Protein AF-A0A9W6YQK9-F1 (afdb_monomer)

Sequence (78 aa):
MYKNEGRTGKYIDVYQNAYGEGYELKPDSASASGYTTSITATAAPSGWTQPALPDWNVGSTGYGLTVSIPVYTPAVMW

Organism: Ambrosiozyma monospora (NCBI:txid43982)

Solvent-accessible surface area (backbone atoms only — not comparable to full-atom values): 5684 Å² total; per-residue (Å²): 137,85,83,84,82,70,67,81,42,71,46,73,54,76,45,64,72,50,65,40,85,63,89,89,41,44,71,70,54,101,76,70,73,84,53,75,52,72,49,78,41,77,57,52,61,88,92,69,70,86,76,83,76,61,93,83,58,68,61,100,74,59,72,69,91,88,53,87,80,82,87,77,81,77,77,84,90,125

Secondary structure (DSSP, 8-state):
-------SS-EEEEEES-BSSSTTPBPP-TT----EEEEEE-SPPTT--PPPPPTT---TT-STTTSPPP---PPP--

Nearest PDB structures (foldseek):
  6z1p-assembly1_AP  TM=3.273E-01  e=9.369E+00  Tetrahymena thermophila SB210
  3muu-assembly1_A  TM=2.431E-01  e=5.428E+00  Sindbis virus

pLDDT: mean 79.66, std 14.19, range [32.16, 93.81]

Radius of gyration: 18.72 Å; Cα contacts (8 Å, |Δi|>4): 64; chains: 1; bounding box: 38×30×45 Å

Mean predicted aligned error: 9.52 Å

Foldseek 3Di:
DDDPQDQAAKDKDKDWLAEDDDDPHHHDDPPRDTDIDMDIDGHHDPPDDHDDDDPLDDPPVPQDDPHDRDDDDDDDDD

Structure (mmCIF, N/CA/C/O backbone):
data_AF-A0A9W6YQK9-F1
#
_entry.id   AF-A0A9W6YQK9-F1
#
loop_
_atom_site.group_PDB
_atom_site.id
_atom_site.type_symbol
_atom_site.label_atom_id
_atom_site.label_alt_id
_atom_site.label_comp_id
_atom_site.label_asym_id
_atom_site.label_entity_id
_atom_site.label_seq_id
_atom_site.pdbx_PDB_ins_code
_atom_site.Cartn_x
_atom_site.Cartn_y
_atom_site.Cartn_z
_atom_site.occupancy
_atom_site.B_iso_or_equiv
_atom_site.auth_seq_id
_atom_site.auth_comp_id
_atom_site.auth_asym_id
_atom_site.auth_atom_id
_atom_site.pdbx_PDB_model_num
ATOM 1 N N . MET A 1 1 ? 8.012 -1.904 2.638 1.00 33.31 1 MET A N 1
ATOM 2 C CA . MET A 1 1 ? 6.819 -2.515 3.264 1.00 33.31 1 MET A CA 1
ATOM 3 C C . MET A 1 1 ? 5.630 -1.638 2.886 1.00 33.31 1 MET A C 1
ATOM 5 O O . MET A 1 1 ? 5.469 -0.572 3.462 1.00 33.31 1 MET A O 1
ATOM 9 N N . TYR A 1 2 ? 4.901 -1.986 1.824 1.00 32.16 2 TYR A N 1
ATOM 10 C CA . TYR A 1 2 ? 3.785 -1.173 1.329 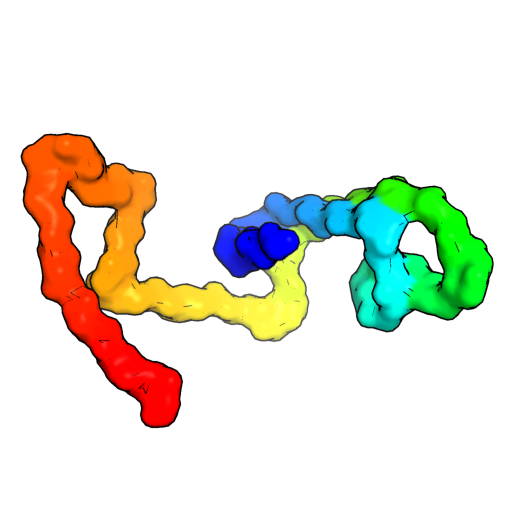1.00 32.16 2 TYR A CA 1
ATOM 11 C C . TYR A 1 2 ? 2.515 -1.590 2.075 1.00 32.16 2 TYR A C 1
ATOM 13 O O . TYR A 1 2 ? 2.080 -2.734 1.960 1.00 32.16 2 TYR A O 1
ATOM 21 N N . LYS A 1 3 ? 1.953 -0.686 2.885 1.00 34.62 3 LYS A N 1
ATOM 22 C CA . LYS A 1 3 ? 0.642 -0.889 3.511 1.00 34.62 3 LYS A CA 1
ATOM 23 C C . LYS A 1 3 ? -0.432 -0.672 2.444 1.00 34.62 3 LYS A C 1
ATOM 25 O O . LYS A 1 3 ? -0.727 0.461 2.086 1.00 34.62 3 LYS A O 1
ATOM 30 N N . ASN A 1 4 ? -0.980 -1.761 1.911 1.00 40.91 4 ASN A N 1
ATOM 31 C CA . ASN A 1 4 ? -2.107 -1.756 0.972 1.00 40.91 4 ASN A CA 1
ATOM 32 C C . ASN A 1 4 ? -3.447 -1.683 1.729 1.00 40.91 4 ASN A C 1
ATOM 34 O O . ASN A 1 4 ? -4.312 -2.539 1.557 1.00 40.91 4 ASN A O 1
ATOM 38 N N . GLU A 1 5 ? -3.627 -0.689 2.594 1.00 4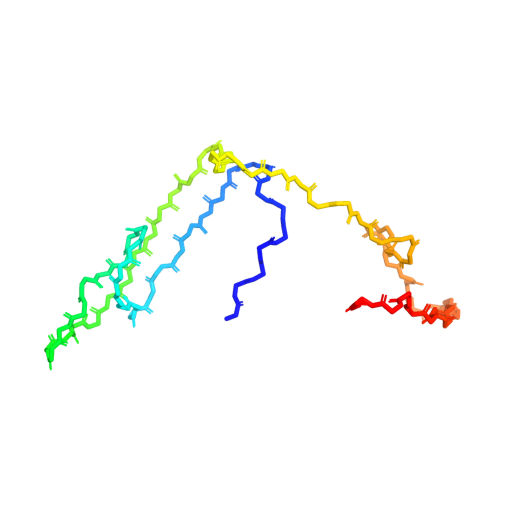5.38 5 GLU A N 1
ATOM 39 C CA . GLU A 1 5 ? -4.904 -0.490 3.285 1.00 45.38 5 GLU A CA 1
ATOM 40 C C . GLU A 1 5 ? -5.773 0.474 2.465 1.00 45.38 5 GLU A C 1
ATOM 42 O O . GLU A 1 5 ? -5.594 1.686 2.512 1.00 45.38 5 GLU A O 1
ATOM 47 N N . GLY A 1 6 ? -6.695 -0.085 1.668 1.00 50.00 6 GLY A N 1
ATOM 48 C CA . GLY A 1 6 ? -7.817 0.660 1.076 1.00 50.00 6 GLY A CA 1
ATOM 49 C C . GLY A 1 6 ? -7.635 1.163 -0.361 1.00 50.00 6 GLY A C 1
ATOM 50 O O . GLY A 1 6 ? -7.682 2.365 -0.606 1.00 50.00 6 GLY A O 1
ATOM 51 N N . ARG A 1 7 ? -7.532 0.264 -1.352 1.00 58.41 7 ARG A N 1
ATOM 52 C CA . ARG A 1 7 ? -7.559 0.630 -2.789 1.00 58.41 7 ARG A CA 1
ATOM 53 C C . ARG A 1 7 ? -8.965 0.991 -3.306 1.00 58.41 7 ARG A C 1
ATOM 55 O O . ARG A 1 7 ? -9.326 0.642 -4.423 1.00 58.41 7 ARG A O 1
ATOM 62 N N . THR A 1 8 ? -9.762 1.712 -2.524 1.00 58.38 8 THR A N 1
ATOM 63 C CA . THR A 1 8 ? -11.000 2.362 -2.982 1.00 58.38 8 THR A CA 1
ATOM 64 C C . THR A 1 8 ? -10.735 3.847 -3.192 1.00 58.38 8 THR A C 1
ATOM 66 O O . THR A 1 8 ? -11.064 4.671 -2.345 1.00 58.38 8 THR A O 1
ATOM 69 N N . GLY A 1 9 ? -10.079 4.203 -4.296 1.00 66.06 9 GLY A N 1
ATOM 70 C CA . GLY A 1 9 ? -9.800 5.600 -4.633 1.00 66.06 9 GLY A CA 1
ATOM 71 C C . GLY A 1 9 ? -8.595 5.769 -5.549 1.00 66.06 9 GLY A C 1
ATOM 72 O O . GLY A 1 9 ? -7.998 4.792 -5.994 1.00 66.06 9 GLY A O 1
ATOM 73 N N . LYS A 1 10 ? -8.234 7.025 -5.829 1.00 80.31 10 LYS A N 1
ATOM 74 C CA . LYS A 1 10 ? -6.997 7.358 -6.541 1.00 80.31 10 LYS A CA 1
ATOM 75 C C . LYS A 1 10 ? -5.799 6.994 -5.662 1.00 80.31 10 LYS A C 1
ATOM 77 O O . LYS A 1 10 ? -5.702 7.498 -4.545 1.00 80.31 10 LYS A O 1
ATOM 82 N N . TYR A 1 11 ? -4.882 6.176 -6.166 1.00 82.75 11 TYR A N 1
ATOM 83 C CA . TYR A 1 11 ? -3.653 5.802 -5.463 1.00 82.75 11 TYR A CA 1
ATOM 84 C C . TYR A 1 11 ? -2.425 5.982 -6.354 1.00 82.75 11 TYR A C 1
ATOM 86 O O . TYR A 1 11 ? -2.534 6.141 -7.572 1.00 82.75 11 TYR A O 1
ATOM 94 N N . ILE A 1 12 ? -1.251 6.017 -5.724 1.00 89.25 12 ILE A N 1
ATOM 95 C CA . ILE A 1 12 ? 0.032 6.141 -6.409 1.00 89.25 12 ILE A CA 1
ATOM 96 C C . ILE A 1 12 ? 0.861 4.912 -6.066 1.00 89.25 12 ILE A C 1
ATOM 98 O O . ILE A 1 12 ? 1.166 4.691 -4.894 1.00 89.25 12 ILE A O 1
ATOM 102 N N . ASP A 1 13 ? 1.257 4.161 -7.086 1.00 89.00 13 ASP A N 1
ATOM 103 C CA . ASP A 1 13 ? 2.280 3.134 -6.931 1.00 89.00 13 ASP A CA 1
ATOM 104 C C . ASP A 1 13 ? 3.640 3.762 -7.226 1.00 89.00 13 ASP A C 1
ATOM 106 O O . ASP A 1 13 ? 3.812 4.464 -8.225 1.00 89.00 13 ASP A O 1
ATOM 110 N N . VAL A 1 14 ? 4.598 3.546 -6.326 1.00 92.25 14 VAL A N 1
ATOM 111 C CA . VAL A 1 14 ? 5.951 4.106 -6.415 1.00 92.25 14 VAL A CA 1
ATOM 112 C C . VAL A 1 14 ? 6.952 2.968 -6.472 1.00 92.25 14 VAL A C 1
ATO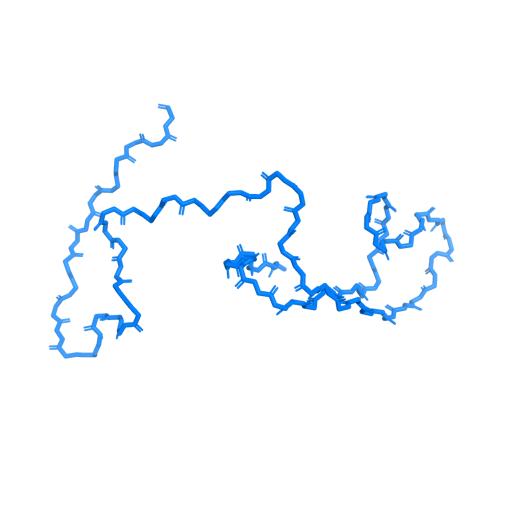M 114 O O . VAL A 1 14 ? 7.013 2.144 -5.556 1.00 92.25 14 VAL A O 1
ATOM 117 N N . TYR A 1 15 ? 7.784 2.983 -7.506 1.00 90.50 15 TYR A N 1
ATOM 118 C CA . TYR A 1 15 ? 8.820 1.989 -7.747 1.00 90.50 15 TYR A CA 1
ATOM 119 C C . TYR A 1 15 ? 10.178 2.666 -7.629 1.00 90.50 15 TYR A C 1
ATOM 121 O O . TYR A 1 15 ? 10.445 3.670 -8.292 1.00 90.50 15 TYR A O 1
ATOM 129 N N . GLN A 1 16 ? 11.022 2.126 -6.757 1.00 93.75 16 GLN A N 1
ATOM 130 C CA . GLN A 1 16 ? 12.373 2.620 -6.516 1.00 93.75 16 GLN A CA 1
ATOM 131 C C . GLN A 1 16 ? 13.322 1.438 -6.510 1.00 93.75 16 GLN A C 1
ATOM 133 O O . GLN A 1 16 ? 13.226 0.590 -5.625 1.00 93.75 16 GLN A O 1
ATOM 138 N N . ASN A 1 17 ? 14.213 1.382 -7.502 1.00 92.56 17 ASN A N 1
ATOM 139 C CA . ASN A 1 17 ? 15.214 0.319 -7.643 1.00 92.56 17 ASN A CA 1
ATOM 140 C C . ASN A 1 17 ? 14.634 -1.099 -7.458 1.00 92.56 17 ASN A C 1
ATOM 142 O O . ASN A 1 17 ? 15.281 -1.965 -6.872 1.00 92.56 17 ASN A O 1
ATOM 146 N N . ALA A 1 18 ? 13.397 -1.317 -7.908 1.00 89.88 18 ALA A N 1
ATOM 147 C CA . ALA A 1 18 ? 12.696 -2.588 -7.786 1.00 89.88 18 ALA A CA 1
ATOM 148 C C . ALA A 1 18 ? 12.705 -3.303 -9.141 1.00 89.88 18 ALA A C 1
ATOM 150 O O . ALA A 1 18 ? 12.428 -2.675 -10.162 1.00 89.88 18 ALA A O 1
ATOM 151 N N . TYR A 1 19 ? 13.023 -4.591 -9.173 1.00 92.19 19 TYR A N 1
ATOM 152 C CA . TYR A 1 19 ? 13.165 -5.325 -10.429 1.00 92.19 19 TYR A CA 1
ATOM 153 C C . TYR A 1 19 ? 12.399 -6.640 -10.380 1.00 92.19 19 TYR A C 1
ATOM 155 O O . TYR A 1 19 ? 12.264 -7.236 -9.311 1.00 92.19 19 TYR A O 1
ATOM 163 N N . GLY A 1 20 ? 11.870 -7.061 -11.525 1.00 91.62 20 GLY A N 1
ATOM 164 C CA . GLY A 1 20 ? 11.068 -8.271 -11.653 1.00 91.62 20 GLY A CA 1
ATOM 165 C C . GLY A 1 20 ? 9.957 -8.123 -12.684 1.00 91.62 20 GLY A C 1
ATOM 166 O O . GLY A 1 20 ? 10.011 -7.258 -13.556 1.00 91.62 20 GLY A O 1
ATOM 167 N N . GLU A 1 21 ? 8.945 -8.978 -12.567 1.00 90.00 21 GLU A N 1
ATOM 168 C CA . GLU A 1 21 ? 7.772 -8.979 -13.438 1.00 90.00 21 GLU A CA 1
ATOM 169 C C . GLU A 1 21 ? 6.535 -8.447 -12.710 1.00 90.00 21 GLU A C 1
ATOM 171 O O . GLU A 1 21 ? 6.320 -8.712 -11.525 1.00 90.00 21 GLU A O 1
ATOM 176 N N . GLY A 1 22 ? 5.688 -7.734 -13.452 1.00 87.00 22 GLY A N 1
ATOM 177 C CA . GLY A 1 22 ? 4.405 -7.230 -12.973 1.00 87.00 22 GLY A CA 1
ATOM 178 C C . GLY A 1 22 ? 4.411 -5.736 -12.659 1.00 87.00 22 GLY A C 1
ATOM 179 O O . GLY A 1 22 ? 5.388 -5.172 -12.166 1.00 87.00 22 GLY A O 1
ATOM 180 N N . TYR A 1 23 ? 3.266 -5.104 -12.926 1.00 87.38 23 TYR A N 1
ATOM 181 C CA . TYR A 1 23 ? 3.097 -3.652 -12.863 1.00 87.38 23 TYR A CA 1
ATOM 182 C C . TYR A 1 23 ? 4.228 -2.918 -13.612 1.00 87.38 23 TYR A C 1
ATOM 184 O O . TYR A 1 23 ? 4.608 -3.356 -14.692 1.00 87.38 23 TYR A O 1
ATOM 192 N N . GLU A 1 24 ? 4.773 -1.838 -13.043 1.00 87.31 24 GLU A N 1
ATOM 193 C CA . GLU A 1 24 ? 5.862 -1.052 -13.643 1.00 87.31 24 GLU A CA 1
ATOM 194 C C . GLU A 1 24 ? 7.244 -1.373 -13.061 1.00 87.31 24 GLU A C 1
ATOM 196 O O . GLU A 1 24 ? 8.128 -0.512 -12.989 1.00 87.31 24 GLU A O 1
ATOM 201 N N . LEU A 1 25 ? 7.445 -2.615 -12.614 1.00 90.88 25 LEU A N 1
ATOM 202 C CA . LEU A 1 25 ? 8.781 -3.084 -12.272 1.00 90.88 25 LEU A CA 1
ATOM 203 C C . LEU A 1 25 ? 9.651 -3.103 -13.530 1.00 90.88 25 LEU A C 1
ATOM 205 O O . LEU A 1 25 ? 9.242 -3.579 -14.590 1.00 90.88 25 LEU A O 1
ATOM 209 N N . LYS A 1 26 ? 10.881 -2.598 -13.412 1.00 89.06 26 LYS A N 1
ATOM 210 C CA . LYS A 1 26 ? 11.869 -2.794 -14.473 1.00 89.06 26 LYS A CA 1
ATOM 211 C C . LYS A 1 26 ? 12.275 -4.271 -14.531 1.00 89.06 26 LYS A C 1
ATOM 213 O O . LYS A 1 26 ? 12.371 -4.903 -13.478 1.00 89.06 26 LYS A O 1
ATOM 218 N N . PRO A 1 27 ? 12.572 -4.812 -15.723 1.00 89.44 27 PRO A N 1
ATOM 219 C CA . PRO A 1 27 ? 13.058 -6.179 -15.835 1.00 89.44 27 PRO A CA 1
ATOM 220 C C . PRO A 1 27 ? 14.349 -6.351 -15.033 1.00 89.44 27 PRO A C 1
ATOM 222 O O . PRO A 1 27 ? 15.192 -5.447 -14.984 1.00 89.44 27 PRO A O 1
ATOM 225 N N . ASP A 1 28 ? 14.489 -7.518 -14.409 1.00 86.75 28 ASP A N 1
ATOM 226 C CA . ASP A 1 28 ? 15.719 -7.874 -13.714 1.00 86.75 28 ASP A CA 1
ATOM 227 C C . ASP A 1 28 ? 16.861 -8.046 -14.722 1.00 86.75 28 ASP A C 1
ATOM 229 O O . ASP A 1 28 ? 16.696 -8.614 -15.804 1.00 86.75 28 ASP A O 1
ATOM 233 N N . SER A 1 29 ? 18.024 -7.494 -14.392 1.00 80.56 29 SER A N 1
ATOM 234 C CA . SER A 1 29 ? 19.218 -7.597 -15.220 1.00 80.56 29 SER A CA 1
ATOM 235 C C . SER A 1 29 ? 20.470 -7.492 -14.360 1.00 80.56 29 SER A C 1
ATOM 237 O O . SER A 1 29 ? 20.523 -6.732 -13.394 1.00 80.56 29 SER A O 1
ATOM 239 N N . ALA A 1 30 ? 21.534 -8.189 -14.763 1.00 71.00 30 ALA A N 1
ATOM 240 C CA . ALA A 1 30 ? 22.828 -8.148 -14.074 1.00 71.00 30 ALA A CA 1
ATOM 241 C C . ALA A 1 30 ? 23.465 -6.738 -14.026 1.00 71.00 30 ALA A C 1
ATOM 243 O O . ALA A 1 30 ? 24.459 -6.526 -13.336 1.00 71.00 30 ALA A O 1
ATOM 244 N N . SER A 1 31 ? 22.916 -5.769 -14.767 1.00 76.25 31 SER A N 1
ATOM 245 C CA . SER A 1 31 ? 23.371 -4.374 -14.836 1.00 76.25 31 SER A CA 1
ATOM 246 C C . SER A 1 31 ? 22.216 -3.398 -14.605 1.00 76.25 31 SER A C 1
ATOM 248 O O . SER A 1 31 ? 22.066 -2.397 -15.304 1.00 76.25 31 SER A O 1
ATOM 250 N N . ALA A 1 32 ? 21.374 -3.708 -13.624 1.00 80.12 32 ALA A N 1
ATOM 251 C CA . ALA A 1 32 ? 20.227 -2.902 -13.257 1.00 80.12 32 ALA A CA 1
ATOM 252 C C . ALA A 1 32 ? 20.640 -1.497 -12.761 1.00 80.12 32 ALA A C 1
ATOM 254 O O . ALA A 1 32 ? 21.271 -1.337 -11.715 1.00 80.12 32 ALA A O 1
ATOM 255 N N . SER A 1 33 ? 20.283 -0.459 -13.523 1.00 86.50 33 SER A N 1
ATOM 256 C CA . SER A 1 33 ? 20.555 0.944 -13.185 1.00 86.50 33 SER A CA 1
ATOM 257 C C . SER A 1 33 ? 19.483 1.523 -12.265 1.00 86.50 33 SER A C 1
ATOM 259 O O . SER A 1 33 ? 18.292 1.349 -12.539 1.00 86.50 33 SER A O 1
ATOM 261 N N . GLY A 1 34 ? 19.891 2.316 -11.272 1.00 91.31 34 GLY A N 1
ATOM 262 C CA . GLY A 1 34 ? 18.961 2.960 -10.348 1.00 91.31 34 GLY A CA 1
ATOM 263 C C . GLY A 1 34 ? 17.875 3.789 -11.046 1.00 91.31 34 GLY A C 1
ATOM 264 O O . GLY A 1 34 ? 18.109 4.413 -12.083 1.00 91.31 34 GLY A O 1
ATOM 265 N N . TYR A 1 35 ? 16.665 3.767 -10.494 1.00 90.38 35 TYR A N 1
ATOM 266 C CA . TYR A 1 35 ? 15.517 4.477 -11.042 1.00 90.38 35 TYR A CA 1
ATOM 267 C C . TYR A 1 35 ? 14.455 4.762 -9.980 1.00 90.38 35 TYR A C 1
ATOM 269 O O . TYR A 1 35 ? 14.317 4.028 -9.000 1.00 90.38 35 TYR A O 1
ATOM 277 N N . THR A 1 36 ? 13.655 5.789 -10.259 1.00 93.81 36 THR A N 1
ATOM 278 C CA . THR A 1 36 ? 12.421 6.101 -9.540 1.00 93.81 36 THR A CA 1
ATOM 279 C C . THR A 1 36 ? 11.335 6.395 -10.564 1.00 93.81 36 THR A C 1
ATOM 281 O O . THR A 1 36 ? 11.551 7.190 -11.476 1.00 93.81 36 THR A O 1
ATOM 284 N N . THR A 1 37 ? 10.173 5.766 -10.420 1.00 91.62 37 THR A N 1
ATOM 285 C CA . THR A 1 37 ? 8.977 6.080 -11.214 1.00 91.62 37 THR A CA 1
ATOM 286 C C . THR A 1 37 ? 7.723 5.941 -10.359 1.00 91.62 37 THR A C 1
ATOM 288 O O . THR A 1 37 ? 7.740 5.292 -9.308 1.00 91.62 37 THR A O 1
ATOM 291 N N . SER A 1 38 ? 6.634 6.559 -10.801 1.00 91.50 38 SER A N 1
ATOM 292 C CA . SER A 1 38 ? 5.328 6.396 -10.184 1.00 91.50 38 SER A CA 1
ATOM 293 C C . SER A 1 38 ? 4.218 6.359 -11.223 1.00 91.50 38 SER A C 1
ATOM 295 O O . SER A 1 38 ? 4.292 7.016 -12.261 1.00 91.50 38 SER A O 1
ATOM 297 N N . ILE A 1 39 ? 3.168 5.603 -10.915 1.00 88.81 39 ILE A N 1
ATOM 298 C CA . ILE A 1 39 ? 1.919 5.620 -11.672 1.00 88.81 39 ILE A CA 1
ATOM 299 C C . ILE A 1 39 ? 0.794 6.088 -10.778 1.00 88.81 39 ILE A C 1
ATOM 301 O O . ILE A 1 39 ? 0.746 5.793 -9.587 1.00 88.81 39 ILE A O 1
ATOM 305 N N . THR A 1 40 ? -0.125 6.831 -11.376 1.00 88.81 40 THR A N 1
ATOM 306 C CA . THR A 1 40 ? -1.367 7.218 -10.725 1.00 88.81 40 THR A CA 1
ATOM 307 C C . THR A 1 40 ? -2.469 6.298 -11.216 1.00 88.81 40 THR A C 1
ATOM 309 O O . THR A 1 40 ? -2.864 6.375 -12.377 1.00 88.81 40 THR A O 1
ATOM 312 N N . ALA A 1 41 ? -2.995 5.466 -10.328 1.00 86.25 41 ALA A N 1
ATOM 313 C CA . ALA A 1 41 ? -4.207 4.711 -10.583 1.00 86.25 41 ALA A CA 1
ATOM 314 C C . ALA A 1 41 ? -5.419 5.529 -10.132 1.00 86.25 41 ALA A C 1
ATOM 316 O O . ALA A 1 41 ? -5.410 6.147 -9.067 1.00 86.25 41 ALA A O 1
ATOM 317 N N . THR A 1 42 ? -6.466 5.558 -10.950 1.00 85.75 42 THR A N 1
ATOM 318 C CA . THR A 1 42 ? -7.686 6.344 -10.700 1.00 85.75 42 THR A CA 1
ATOM 319 C C . THR A 1 42 ? -8.880 5.491 -10.279 1.00 85.75 42 THR A C 1
ATOM 321 O O . THR A 1 42 ? -9.913 6.040 -9.903 1.00 85.75 42 THR A O 1
ATOM 324 N N . ALA A 1 43 ? -8.739 4.166 -10.309 1.00 82.94 43 ALA A N 1
ATOM 325 C CA . ALA A 1 43 ? -9.761 3.201 -9.929 1.00 82.94 43 ALA A CA 1
ATOM 326 C C . ALA A 1 43 ? -9.130 2.009 -9.199 1.00 82.94 43 ALA A C 1
ATOM 328 O O . ALA A 1 43 ? -7.928 1.769 -9.319 1.00 82.94 43 ALA A O 1
ATOM 329 N N . ALA A 1 44 ? -9.952 1.261 -8.461 1.00 82.75 44 ALA A N 1
ATOM 330 C CA . ALA A 1 44 ? -9.531 0.022 -7.814 1.00 82.75 44 ALA A CA 1
ATOM 331 C C . ALA A 1 44 ? -9.026 -1.005 -8.853 1.00 82.75 44 ALA A C 1
ATOM 333 O O . ALA A 1 44 ? -9.572 -1.061 -9.961 1.00 82.75 44 ALA A O 1
ATOM 334 N N . PRO A 1 45 ? -8.029 -1.847 -8.514 1.00 83.25 45 PRO A N 1
ATOM 335 C CA . PRO A 1 45 ? -7.618 -2.946 -9.37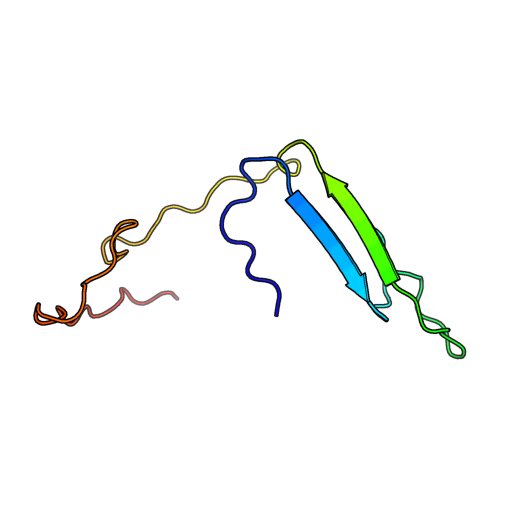8 1.00 83.25 45 PRO A CA 1
ATOM 336 C C . PRO A 1 45 ? -8.780 -3.893 -9.680 1.00 83.25 45 PRO A C 1
ATOM 338 O O . PRO A 1 45 ? -9.630 -4.147 -8.825 1.00 83.25 45 PRO A O 1
ATOM 341 N N . SER A 1 46 ? -8.774 -4.478 -10.877 1.00 85.94 46 SER A N 1
ATOM 342 C CA . SER 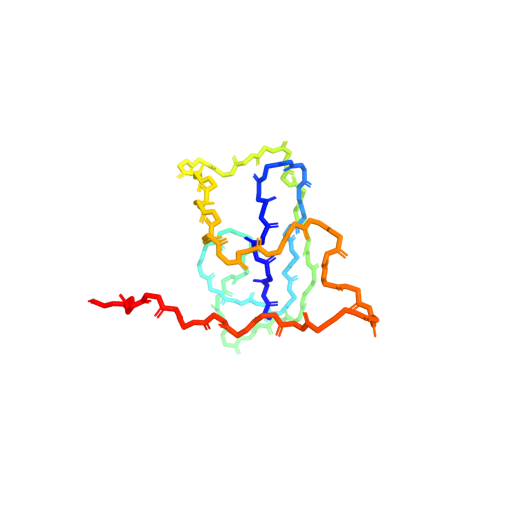A 1 46 ? -9.737 -5.524 -11.227 1.00 85.94 46 SER A CA 1
ATOM 343 C C . SER A 1 46 ? -9.664 -6.689 -10.232 1.00 85.94 46 SER A C 1
ATOM 345 O O . SER A 1 46 ? -8.574 -7.118 -9.851 1.00 85.94 46 SER A O 1
ATOM 347 N N . GLY A 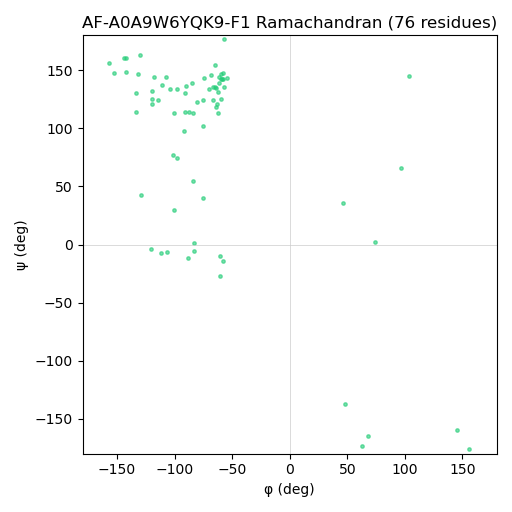1 47 ? -10.825 -7.180 -9.795 1.00 86.12 47 GLY A N 1
ATOM 348 C CA . GLY A 1 47 ? -10.936 -8.277 -8.826 1.00 86.12 47 GLY A CA 1
ATOM 349 C C . GLY A 1 47 ? -10.603 -7.903 -7.379 1.00 86.12 47 GLY A C 1
ATOM 350 O O . GLY A 1 47 ? -10.640 -8.771 -6.509 1.00 86.12 47 GLY A O 1
ATOM 351 N N . TRP A 1 48 ? -10.291 -6.637 -7.091 1.00 83.44 48 TRP A N 1
ATOM 352 C CA . TRP A 1 48 ? -10.097 -6.193 -5.718 1.00 83.44 48 TRP A CA 1
ATOM 353 C C . TRP A 1 48 ? -11.445 -6.054 -5.003 1.00 83.44 48 TRP A C 1
ATOM 355 O O . TRP A 1 48 ? -12.315 -5.294 -5.427 1.00 83.44 48 TRP A O 1
ATOM 365 N N . THR A 1 49 ? -11.574 -6.750 -3.876 1.00 84.38 49 THR A N 1
ATOM 366 C CA . THR A 1 49 ? -12.671 -6.588 -2.920 1.00 84.38 49 THR A CA 1
ATOM 367 C C . THR A 1 49 ? -12.069 -6.180 -1.587 1.00 84.38 49 THR A C 1
ATOM 369 O O . THR A 1 49 ? -11.098 -6.790 -1.134 1.00 84.38 49 THR A O 1
ATOM 372 N N . GLN A 1 50 ? -12.632 -5.151 -0.954 1.00 81.44 50 GLN A N 1
ATOM 373 C CA . GLN A 1 50 ? -12.187 -4.725 0.367 1.00 81.44 50 GLN A CA 1
ATOM 374 C C . GLN A 1 50 ? -12.356 -5.879 1.371 1.00 81.44 50 GLN A C 1
ATOM 376 O O . GLN A 1 50 ? -13.468 -6.398 1.499 1.00 81.44 50 GLN A O 1
ATOM 381 N N . PRO A 1 51 ? -11.296 -6.284 2.095 1.00 82.31 51 PRO A N 1
ATOM 382 C CA . PRO A 1 51 ? -11.431 -7.265 3.161 1.00 82.31 51 PRO A CA 1
ATOM 383 C C . PRO A 1 51 ? -12.357 -6.749 4.264 1.00 82.31 51 PRO A C 1
ATOM 385 O O . PRO A 1 51 ? -12.334 -5.559 4.592 1.00 82.31 51 PRO A O 1
ATOM 388 N N . ALA A 1 52 ? -13.140 -7.649 4.861 1.00 82.06 52 ALA A N 1
ATOM 389 C CA . ALA A 1 52 ? -13.877 -7.327 6.074 1.00 82.06 52 ALA A CA 1
ATOM 390 C C . ALA A 1 52 ? -12.890 -6.969 7.195 1.00 82.06 52 ALA A C 1
ATOM 392 O O . ALA A 1 52 ? -11.843 -7.603 7.347 1.00 82.06 52 ALA A O 1
ATOM 393 N N . LEU A 1 53 ? -13.224 -5.938 7.967 1.00 80.31 53 LEU A N 1
ATOM 394 C CA . LEU A 1 53 ? -12.459 -5.581 9.153 1.00 80.31 53 LEU A CA 1
ATOM 395 C C . LEU A 1 53 ? -12.760 -6.602 10.259 1.00 80.31 53 LEU A C 1
ATOM 397 O O . LEU A 1 53 ? -13.904 -7.047 10.364 1.00 80.31 53 LEU A O 1
ATOM 401 N N . P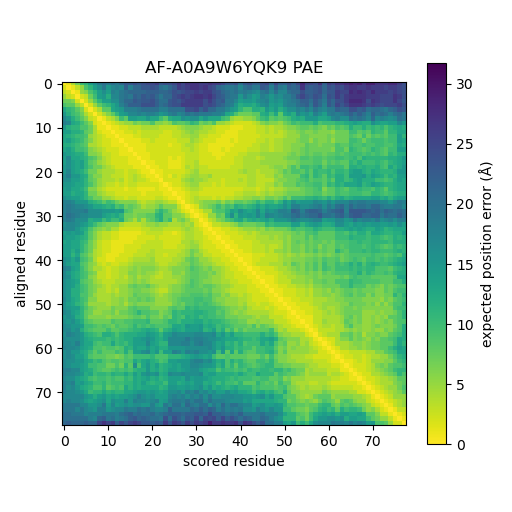RO A 1 54 ? -11.769 -6.982 11.081 1.00 76.50 54 PRO A N 1
ATOM 402 C CA . PRO A 1 54 ? -12.036 -7.832 12.231 1.00 76.50 54 PRO A CA 1
ATOM 403 C C . PRO A 1 54 ? -12.937 -7.111 13.242 1.00 76.50 54 PRO A C 1
ATOM 405 O O . PRO A 1 54 ? -12.893 -5.887 13.346 1.00 76.50 54 PRO A O 1
ATOM 408 N N . ASP A 1 55 ? -13.687 -7.863 14.051 1.00 76.19 55 ASP A N 1
ATOM 409 C CA . ASP A 1 55 ? -14.589 -7.290 15.069 1.00 76.19 55 ASP A CA 1
ATOM 410 C C . ASP A 1 55 ? -13.856 -6.434 16.116 1.00 76.19 55 ASP A C 1
ATOM 412 O O . ASP A 1 55 ? -14.420 -5.505 16.688 1.00 76.19 55 ASP A O 1
ATOM 416 N N . TRP A 1 56 ? -12.575 -6.725 16.356 1.00 75.81 56 TRP A N 1
ATOM 417 C CA . TRP A 1 56 ? -11.712 -5.952 17.252 1.00 75.81 56 TRP A CA 1
ATOM 418 C C . TRP A 1 56 ? -11.089 -4.719 16.584 1.00 75.81 56 TRP A C 1
ATOM 420 O O . TRP A 1 56 ? -10.301 -4.012 17.218 1.00 75.81 56 TRP A O 1
ATOM 430 N N . ASN A 1 57 ? -11.396 -4.458 15.310 1.00 80.56 57 ASN A N 1
ATOM 431 C CA . ASN A 1 57 ? -10.878 -3.293 14.620 1.00 80.56 57 ASN A CA 1
ATOM 432 C C . ASN A 1 57 ? -11.386 -2.020 15.291 1.00 80.56 57 ASN A C 1
ATOM 434 O O . ASN A 1 57 ? -12.584 -1.741 15.347 1.00 80.56 57 ASN A O 1
ATOM 438 N N . VAL A 1 58 ? -10.445 -1.210 15.755 1.00 79.94 58 VAL A N 1
ATOM 439 C CA . VAL A 1 58 ? -10.763 0.106 16.292 1.00 79.94 58 VAL A CA 1
ATOM 440 C C . VAL A 1 58 ? -11.201 0.986 15.134 1.00 79.94 58 VAL A C 1
ATOM 442 O O . VAL A 1 58 ? -10.560 1.003 14.082 1.00 79.94 58 VAL A O 1
ATOM 445 N N . GLY A 1 59 ? -12.297 1.719 15.316 1.00 77.19 59 GLY A N 1
ATOM 446 C CA . GLY A 1 59 ? -12.717 2.731 14.352 1.00 77.19 59 GLY A CA 1
ATOM 447 C C . GLY A 1 59 ? -11.626 3.781 14.099 1.00 77.19 59 GLY A C 1
ATOM 448 O O . GLY A 1 59 ? -10.576 3.808 14.744 1.00 77.19 59 GLY A O 1
ATOM 449 N N . SER A 1 60 ? -11.899 4.708 13.183 1.00 78.88 60 SER A N 1
ATOM 450 C CA . SER A 1 60 ? -10.946 5.734 12.726 1.00 78.88 60 SER A CA 1
ATOM 451 C C . SER A 1 60 ? -10.376 6.645 13.824 1.00 78.88 60 SER A C 1
ATOM 453 O O . SER A 1 60 ? -9.398 7.348 13.588 1.00 78.88 60 SER A O 1
ATOM 455 N N . THR A 1 61 ? -10.965 6.645 15.019 1.00 80.31 61 THR A N 1
ATOM 456 C CA . THR A 1 61 ? -10.548 7.465 16.162 1.00 80.31 61 THR A CA 1
ATOM 457 C C . THR A 1 61 ? -9.483 6.809 17.044 1.00 80.31 61 THR A C 1
ATOM 459 O O . THR A 1 61 ? -8.913 7.483 17.900 1.00 80.31 61 THR A O 1
ATOM 462 N N . GLY A 1 62 ? -9.203 5.512 16.868 1.00 84.06 62 GLY A N 1
ATOM 463 C CA . GLY A 1 62 ? -8.334 4.768 17.784 1.00 84.06 62 GLY A CA 1
ATOM 464 C C . GLY A 1 62 ? -8.894 4.695 19.218 1.00 84.06 62 GLY A C 1
ATOM 465 O O . GLY A 1 62 ? -10.019 5.117 19.486 1.00 84.06 62 GLY A O 1
ATOM 466 N N . TYR A 1 63 ? -8.104 4.154 20.153 1.00 85.19 63 TYR A N 1
ATOM 467 C CA . TYR A 1 63 ? -8.468 4.068 21.581 1.00 85.19 63 TYR A CA 1
ATOM 468 C C . TYR A 1 63 ? -8.177 5.354 22.376 1.00 85.19 63 TYR A C 1
ATOM 470 O O . TYR A 1 63 ? -8.521 5.457 23.553 1.00 85.19 63 TYR A O 1
ATOM 478 N N . GLY A 1 64 ? -7.545 6.349 21.748 1.00 86.12 64 GLY A N 1
ATOM 479 C CA . GLY A 1 64 ? -7.068 7.544 22.439 1.00 86.12 64 GLY A CA 1
ATOM 480 C C . GLY A 1 64 ? -5.918 7.249 23.410 1.00 86.12 64 GLY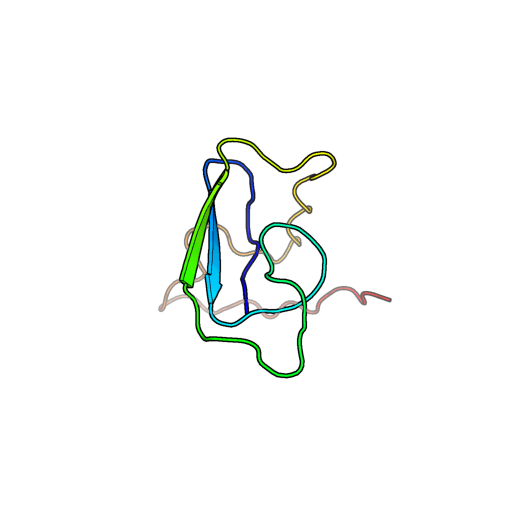 A C 1
ATOM 481 O O . GLY A 1 64 ? -5.270 6.208 23.338 1.00 86.12 64 GLY A O 1
ATOM 482 N N . LEU A 1 65 ? -5.639 8.207 24.298 1.00 90.31 65 LEU A N 1
ATOM 483 C CA . LEU A 1 65 ? -4.505 8.153 25.236 1.00 90.31 65 LEU A CA 1
ATOM 484 C C . LEU A 1 65 ? -4.930 7.991 26.704 1.00 90.31 65 LEU A C 1
ATOM 486 O O . LEU A 1 65 ? -4.078 7.836 27.573 1.00 90.31 65 LEU A O 1
ATOM 490 N N . THR A 1 66 ? -6.230 8.071 26.9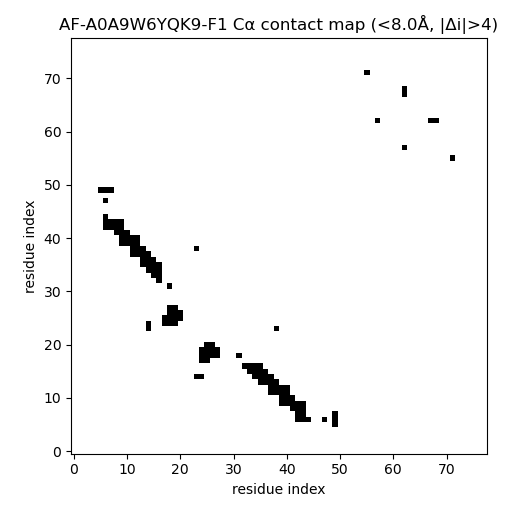93 1.00 90.94 66 THR A N 1
ATOM 491 C CA . THR A 1 66 ? -6.774 8.171 28.360 1.00 90.94 66 THR A CA 1
ATOM 492 C C . THR A 1 66 ? -7.716 7.032 28.735 1.00 90.94 66 THR A C 1
ATOM 494 O O . THR A 1 66 ? -8.178 6.975 29.872 1.00 90.94 66 THR A O 1
ATOM 497 N N . VAL A 1 67 ? -8.013 6.129 27.801 1.00 84.62 67 VAL A N 1
ATOM 498 C CA . VAL A 1 67 ? -8.954 5.025 28.000 1.00 84.62 67 VAL A CA 1
ATOM 499 C C . VAL A 1 67 ? -8.177 3.714 28.024 1.00 84.62 67 VAL A C 1
ATOM 501 O O . VAL A 1 67 ? -7.261 3.515 27.226 1.00 84.62 67 VAL A O 1
ATOM 504 N N . SER A 1 68 ? -8.519 2.813 28.947 1.00 86.00 68 SER A N 1
ATOM 505 C CA . SER A 1 68 ? -7.923 1.476 28.986 1.00 86.00 68 SER A CA 1
ATOM 506 C C . SER A 1 68 ? -8.254 0.701 27.709 1.00 86.00 68 SER A C 1
ATOM 508 O O . SER A 1 68 ? -9.411 0.639 27.295 1.00 86.00 68 SER A O 1
ATOM 510 N N . ILE A 1 69 ? -7.232 0.096 27.102 1.00 87.38 69 ILE A N 1
ATOM 511 C CA . ILE A 1 69 ? -7.372 -0.689 25.875 1.00 87.38 69 ILE A CA 1
ATOM 512 C C . ILE A 1 69 ? -7.887 -2.090 26.239 1.00 87.38 69 ILE A C 1
ATOM 514 O O . ILE A 1 69 ? -7.236 -2.779 27.030 1.00 87.38 69 ILE A O 1
ATOM 518 N N . PRO A 1 70 ? -9.026 -2.540 25.685 1.00 83.88 70 PRO A N 1
ATOM 519 C CA . PRO A 1 70 ? -9.499 -3.903 25.883 1.00 83.88 70 PRO A CA 1
ATOM 520 C C . PRO A 1 70 ? -8.529 -4.909 25.247 1.00 83.88 70 PRO A C 1
ATOM 522 O O . PRO A 1 70 ? -8.072 -4.726 24.118 1.00 83.88 70 PRO A O 1
ATOM 525 N N . VAL A 1 71 ? -8.226 -5.992 25.965 1.00 83.81 71 VAL A N 1
ATOM 526 C CA . VAL A 1 71 ? -7.425 -7.101 25.429 1.00 83.81 71 VAL A CA 1
ATOM 527 C C . VAL A 1 71 ? -8.348 -8.030 24.651 1.00 83.81 71 VAL A C 1
ATOM 529 O O . VAL A 1 71 ? -9.203 -8.691 25.237 1.00 83.81 71 VAL A O 1
ATOM 532 N N . TYR A 1 72 ? -8.160 -8.091 23.336 1.00 77.38 72 TYR A N 1
ATOM 533 C CA . TYR A 1 72 ? -8.833 -9.057 22.474 1.00 77.38 72 TYR A CA 1
ATOM 534 C C . TYR A 1 72 ? -7.921 -10.251 22.200 1.00 77.38 72 TYR A C 1
ATOM 536 O O . TYR A 1 72 ? -6.752 -10.085 21.853 1.00 77.38 72 TYR A O 1
ATOM 544 N N . THR A 1 73 ? -8.465 -11.460 22.323 1.00 80.69 73 THR A N 1
ATOM 545 C CA . THR A 1 73 ? -7.824 -12.684 21.835 1.00 80.69 73 THR A CA 1
ATOM 546 C C . THR A 1 73 ? -8.300 -12.923 20.402 1.00 80.69 73 THR A C 1
ATOM 548 O O . THR A 1 73 ? -9.496 -13.150 20.210 1.00 80.69 73 THR A O 1
ATOM 551 N N . PRO A 1 74 ? -7.422 -12.841 19.385 1.00 73.75 74 PRO A N 1
ATOM 552 C CA . PRO A 1 74 ? -7.822 -13.088 18.007 1.00 73.75 74 PRO A CA 1
ATOM 553 C C . PRO A 1 74 ? -8.368 -14.507 17.850 1.00 73.75 74 PRO A C 1
ATOM 555 O O . PRO A 1 74 ? -7.831 -15.450 18.435 1.00 73.75 74 PRO A O 1
ATOM 558 N N . ALA A 1 75 ? -9.402 -14.665 17.021 1.00 74.31 75 ALA A N 1
ATOM 559 C CA . ALA A 1 75 ? -9.774 -15.985 16.539 1.00 74.31 75 ALA A CA 1
ATOM 560 C C . ALA A 1 75 ? -8.577 -16.606 15.806 1.00 74.31 75 ALA A C 1
ATOM 562 O O . ALA A 1 75 ? -7.813 -15.915 15.125 1.00 74.31 75 ALA A O 1
ATOM 563 N N . VAL A 1 76 ? -8.404 -17.911 15.977 1.00 71.19 76 VAL A N 1
ATOM 564 C CA . VAL A 1 76 ? -7.319 -18.653 15.346 1.00 71.19 76 VAL A CA 1
ATOM 565 C C . VAL A 1 76 ? -7.511 -18.611 13.829 1.00 71.19 76 VAL A C 1
ATOM 567 O O . VAL A 1 76 ? -8.534 -19.059 13.321 1.00 71.19 76 VAL A O 1
ATOM 570 N N . MET A 1 77 ? -6.543 -18.030 13.117 1.00 60.06 77 MET A N 1
ATOM 571 C CA . MET A 1 77 ? -6.538 -17.956 11.655 1.00 60.06 77 MET A CA 1
ATOM 572 C C . MET A 1 77 ? -5.657 -19.075 11.091 1.00 60.06 77 MET A C 1
ATOM 574 O O . MET A 1 77 ? -4.521 -18.814 10.698 1.00 60.06 77 MET A O 1
ATOM 578 N N . TRP A 1 78 ? -6.145 -20.317 11.118 1.00 59.59 78 TRP A N 1
ATOM 579 C CA . TRP A 1 78 ? -5.608 -21.435 10.333 1.00 59.59 78 TRP A CA 1
ATOM 580 C C . TRP A 1 78 ? -6.615 -22.578 10.229 1.00 59.59 78 TRP A C 1
ATOM 582 O O . TRP A 1 78 ? -7.296 -22.861 11.239 1.00 59.59 78 TRP A O 1
#